Protein AF-A0AAJ1B9C5-F1 (afdb_monomer)

Radius of gyration: 13.83 Å; Cα contacts (8 Å, |Δi|>4): 31; chains: 1; bounding box: 37×22×38 Å

Nearest PDB structures (foldseek):
  1mdm-assembly1_A  TM=7.118E-01  e=2.402E+00  Homo sapiens

Organism: Mediterraneibacter gnavus (NCBI:txid33038)

Structure (mmCIF, N/CA/C/O backbone):
data_AF-A0AAJ1B9C5-F1
#
_entry.id   AF-A0AAJ1B9C5-F1
#
loop_
_atom_site.group_PDB
_atom_site.id
_atom_site.type_symbol
_atom_site.label_atom_id
_atom_site.label_alt_id
_atom_site.label_comp_id
_atom_sit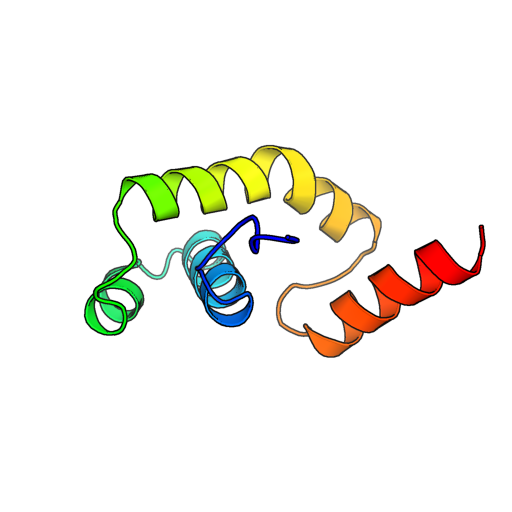e.label_asym_id
_atom_site.label_entity_id
_atom_site.label_seq_id
_atom_site.pdbx_PDB_ins_code
_atom_site.Cartn_x
_atom_site.Cartn_y
_atom_site.Cartn_z
_atom_site.occupancy
_atom_site.B_iso_or_equiv
_atom_site.auth_seq_id
_atom_site.auth_comp_id
_atom_site.auth_asym_id
_atom_site.auth_atom_id
_atom_site.pdbx_PDB_model_num
ATOM 1 N N . SER A 1 1 ? 26.289 -7.326 5.056 1.00 46.53 1 SER A N 1
ATOM 2 C CA . SER A 1 1 ? 25.094 -8.184 4.959 1.00 46.53 1 SER A CA 1
ATOM 3 C C . SER A 1 1 ? 23.976 -7.370 4.331 1.00 46.53 1 SER A C 1
ATOM 5 O O . SER A 1 1 ? 23.937 -6.161 4.532 1.00 46.53 1 SER A O 1
ATOM 7 N N . MET A 1 2 ? 23.112 -7.989 3.526 1.00 46.59 2 MET A N 1
ATOM 8 C CA . MET A 1 2 ? 21.969 -7.291 2.936 1.00 46.59 2 MET A CA 1
ATOM 9 C C . MET A 1 2 ? 20.847 -7.276 3.977 1.00 46.59 2 MET A C 1
ATOM 11 O O . MET A 1 2 ? 20.148 -8.268 4.161 1.00 46.59 2 MET A O 1
ATOM 15 N N . VAL A 1 3 ? 20.746 -6.188 4.738 1.00 51.44 3 VAL A N 1
ATOM 16 C CA . VAL A 1 3 ? 19.610 -5.976 5.641 1.00 51.44 3 VAL A CA 1
ATOM 17 C C . VAL A 1 3 ? 18.406 -5.620 4.763 1.00 51.44 3 VAL A C 1
ATOM 19 O O . VAL A 1 3 ? 18.538 -4.725 3.924 1.00 51.44 3 VAL A O 1
ATOM 22 N N . PRO A 1 4 ? 17.249 -6.292 4.896 1.00 54.81 4 PRO A N 1
ATOM 23 C CA . PRO A 1 4 ? 16.055 -5.891 4.167 1.00 54.81 4 PRO A CA 1
ATOM 24 C C . PRO A 1 4 ? 15.719 -4.444 4.542 1.00 54.81 4 PRO A C 1
ATOM 26 O O . PRO A 1 4 ? 15.524 -4.136 5.715 1.00 54.81 4 PRO A O 1
ATOM 29 N N . TYR A 1 5 ? 15.660 -3.554 3.548 1.00 56.69 5 TYR A N 1
ATOM 30 C CA . TYR A 1 5 ? 15.419 -2.113 3.740 1.00 56.69 5 TYR A CA 1
ATOM 31 C C . TYR A 1 5 ? 14.027 -1.801 4.338 1.00 56.69 5 TYR A C 1
ATOM 33 O O . TYR A 1 5 ? 13.745 -0.664 4.703 1.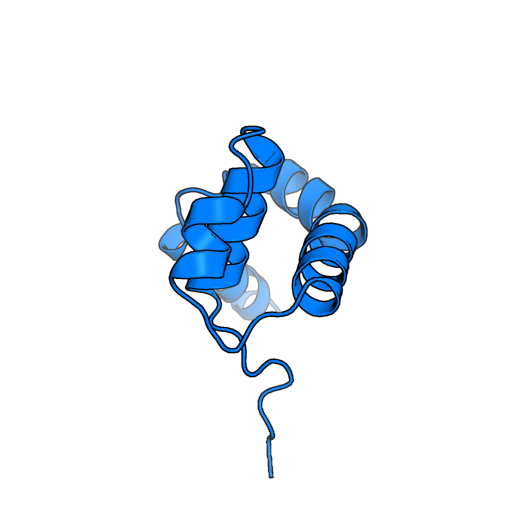00 56.69 5 TYR A O 1
ATOM 41 N N . SER A 1 6 ? 13.161 -2.812 4.450 1.00 59.56 6 SER A N 1
ATOM 42 C CA . SER A 1 6 ? 11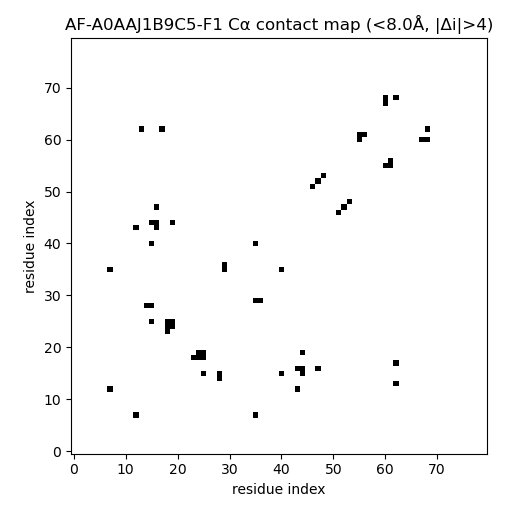.889 -2.783 5.165 1.00 59.56 6 SER A CA 1
ATOM 43 C C . SER A 1 6 ? 11.664 -4.144 5.824 1.00 59.56 6 SER A C 1
ATOM 45 O O . SER A 1 6 ? 11.704 -5.169 5.144 1.00 59.56 6 SER A O 1
ATOM 47 N N . GLN A 1 7 ? 11.409 -4.164 7.134 1.00 70.75 7 GLN A N 1
ATOM 48 C CA . GLN A 1 7 ? 10.934 -5.365 7.839 1.00 70.75 7 GLN A CA 1
ATOM 49 C C . GLN A 1 7 ? 9.437 -5.621 7.594 1.00 70.75 7 GLN A C 1
ATOM 51 O O . GLN A 1 7 ? 8.891 -6.619 8.056 1.00 70.75 7 GLN A O 1
ATOM 56 N N . ILE A 1 8 ? 8.768 -4.720 6.867 1.00 74.44 8 ILE A N 1
ATOM 57 C CA . ILE A 1 8 ? 7.336 -4.786 6.621 1.00 74.44 8 ILE A CA 1
ATOM 58 C C . ILE A 1 8 ? 7.078 -5.620 5.358 1.00 74.44 8 ILE A C 1
ATOM 60 O O . ILE A 1 8 ? 7.604 -5.289 4.288 1.00 74.44 8 ILE A O 1
ATOM 64 N N . PRO A 1 9 ? 6.251 -6.679 5.442 1.00 78.69 9 PRO A N 1
ATOM 65 C CA . PRO A 1 9 ? 5.921 -7.508 4.291 1.00 78.69 9 PRO A CA 1
ATOM 66 C C . PRO A 1 9 ? 5.262 -6.707 3.162 1.00 78.69 9 PRO A C 1
ATOM 68 O O . PRO A 1 9 ? 4.378 -5.881 3.399 1.00 78.69 9 PRO A O 1
ATOM 71 N N . LEU A 1 10 ? 5.605 -7.028 1.909 1.00 77.31 10 LEU A N 1
ATOM 72 C CA . LEU A 1 10 ? 4.986 -6.418 0.723 1.00 77.31 10 LEU A CA 1
ATOM 73 C C . LEU A 1 10 ? 3.457 -6.577 0.721 1.00 77.31 10 LEU A C 1
ATOM 75 O O . LEU A 1 10 ? 2.739 -5.647 0.363 1.00 77.31 10 LEU A O 1
ATOM 79 N N . ALA A 1 11 ? 2.954 -7.728 1.172 1.00 78.19 11 ALA A N 1
ATOM 80 C CA . ALA A 1 11 ? 1.518 -7.968 1.303 1.00 78.19 11 ALA A CA 1
ATOM 81 C C . ALA A 1 11 ? 0.839 -6.930 2.213 1.00 78.19 11 ALA A C 1
ATOM 83 O O . ALA A 1 11 ? -0.273 -6.487 1.926 1.00 78.19 11 ALA A O 1
ATOM 84 N N . LEU A 1 12 ? 1.524 -6.487 3.273 1.00 81.38 12 LEU A N 1
ATOM 85 C CA . LEU A 1 12 ? 1.003 -5.452 4.154 1.00 81.38 12 LEU A CA 1
ATOM 86 C C . LEU A 1 12 ? 1.021 -4.077 3.485 1.00 81.38 12 LEU A C 1
ATOM 88 O O . LEU A 1 12 ? 0.043 -3.343 3.589 1.00 81.38 12 LEU A O 1
ATOM 92 N N . HIS A 1 13 ? 2.082 -3.751 2.741 1.00 81.75 13 HIS A N 1
ATOM 93 C CA . HIS A 1 13 ? 2.120 -2.524 1.940 1.00 81.75 13 HIS A CA 1
ATOM 94 C C . HIS A 1 13 ? 0.933 -2.464 0.973 1.00 81.75 13 HIS A C 1
ATOM 96 O O . HIS A 1 13 ? 0.276 -1.432 0.880 1.00 81.75 13 HIS A O 1
ATOM 102 N N . VAL A 1 14 ? 0.625 -3.570 0.289 1.00 82.50 14 VAL A N 1
ATOM 103 C CA . VAL A 1 14 ? -0.494 -3.623 -0.661 1.00 82.50 14 VAL A CA 1
ATOM 104 C C . VAL A 1 14 ? -1.835 -3.451 0.044 1.00 82.50 14 VAL A C 1
ATOM 106 O O . VAL A 1 14 ? -2.619 -2.610 -0.387 1.00 82.50 14 VAL A O 1
ATOM 109 N N . ARG A 1 15 ? -2.076 -4.152 1.161 1.00 82.94 15 ARG A N 1
ATOM 110 C CA . ARG A 1 15 ? -3.306 -3.977 1.958 1.00 82.94 15 ARG A CA 1
ATOM 111 C C . ARG A 1 15 ? -3.486 -2.533 2.428 1.00 82.94 15 ARG A C 1
ATOM 113 O O . ARG A 1 15 ? -4.591 -2.006 2.360 1.00 82.94 15 ARG A O 1
ATOM 120 N N . LEU A 1 16 ? -2.410 -1.878 2.866 1.00 84.94 16 LEU A N 1
ATOM 121 C CA . LEU A 1 16 ? -2.441 -0.478 3.296 1.00 84.94 16 LEU A CA 1
ATOM 122 C C . LEU A 1 16 ? -2.743 0.485 2.149 1.00 84.94 16 LEU A C 1
ATOM 124 O O . LEU A 1 16 ? -3.535 1.408 2.312 1.00 84.94 16 LEU A O 1
ATOM 128 N N . ILE A 1 17 ? -2.131 0.273 0.985 1.00 85.38 17 ILE A N 1
ATOM 129 C CA . ILE A 1 17 ? -2.396 1.101 -0.193 1.00 85.38 17 ILE A CA 1
ATOM 130 C C . ILE A 1 17 ? -3.841 0.904 -0.667 1.00 85.38 17 ILE A C 1
ATOM 132 O O . ILE A 1 17 ? -4.504 1.880 -0.996 1.00 85.38 17 ILE A O 1
ATOM 136 N N . GLN A 1 18 ? -4.354 -0.328 -0.658 1.00 82.94 18 GLN A N 1
ATOM 137 C CA . GLN A 1 18 ? -5.755 -0.609 -0.981 1.00 82.94 18 GLN A CA 1
ATOM 138 C C . GLN A 1 18 ? -6.697 0.088 -0.002 1.00 82.94 18 GLN A C 1
ATOM 140 O O . 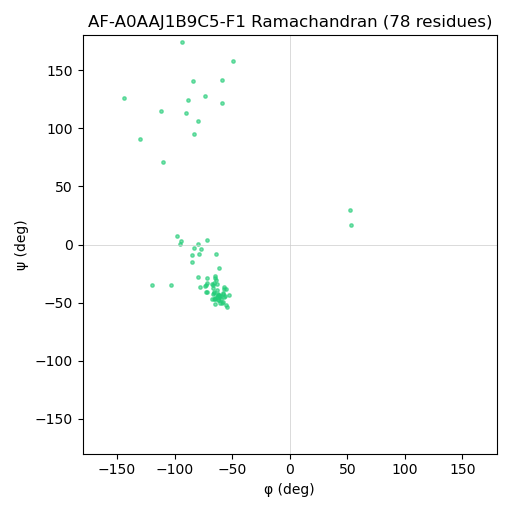GLN A 1 18 ? -7.615 0.778 -0.428 1.00 82.94 18 GLN A O 1
ATOM 145 N N . ALA A 1 19 ? -6.430 -0.028 1.299 1.00 84.00 19 ALA A N 1
ATOM 146 C CA . ALA A 1 19 ? -7.201 0.663 2.322 1.00 84.00 19 ALA A CA 1
ATOM 147 C C . ALA A 1 19 ? -7.215 2.186 2.115 1.00 84.00 19 ALA A C 1
ATOM 149 O O . ALA A 1 19 ? -8.252 2.826 2.272 1.00 84.00 19 ALA A O 1
ATOM 150 N N . TYR A 1 20 ? -6.081 2.754 1.694 1.00 85.06 20 TYR A N 1
ATOM 151 C CA . TYR A 1 20 ? -5.967 4.166 1.348 1.00 85.06 20 TYR A CA 1
ATOM 152 C C . TYR A 1 20 ? -6.769 4.544 0.089 1.00 85.06 20 TYR A C 1
ATOM 154 O O . TYR A 1 20 ? -7.478 5.544 0.114 1.00 85.06 20 TYR A O 1
ATOM 162 N N . GLU A 1 21 ? -6.680 3.772 -0.998 1.00 83.06 21 GLU A N 1
ATOM 163 C CA . GLU A 1 21 ? -7.394 4.065 -2.255 1.00 83.06 21 GLU A CA 1
ATOM 164 C C . GLU A 1 21 ? -8.911 3.827 -2.154 1.00 83.06 21 GLU A C 1
ATOM 166 O O . GLU A 1 21 ? -9.674 4.492 -2.848 1.00 83.06 21 GLU A O 1
ATOM 171 N N . HIS A 1 22 ? -9.356 2.902 -1.297 1.00 83.12 22 HIS A N 1
ATOM 172 C CA . HIS A 1 22 ? -10.773 2.588 -1.081 1.00 83.12 22 HIS A CA 1
ATOM 173 C C . HIS A 1 22 ? -11.404 3.339 0.101 1.00 83.12 22 HIS A C 1
ATOM 175 O O . HIS A 1 22 ? -12.561 3.082 0.428 1.00 83.12 22 HIS A O 1
ATOM 181 N N . GLU A 1 23 ? -10.653 4.222 0.769 1.00 78.19 23 GLU A N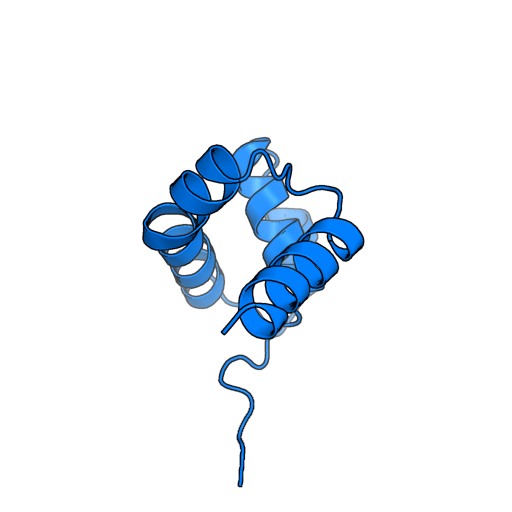 1
ATOM 182 C CA . GLU A 1 23 ? -11.073 4.958 1.976 1.00 78.19 23 GLU A CA 1
ATOM 183 C C . GLU A 1 23 ? -11.594 4.059 3.120 1.00 78.19 23 GLU A C 1
ATOM 185 O O . GLU A 1 23 ? -12.208 4.516 4.086 1.00 78.19 23 GLU A O 1
ATOM 190 N N . THR A 1 24 ? -11.304 2.759 3.063 1.00 74.12 24 THR A N 1
ATOM 191 C CA . THR A 1 24 ? -11.586 1.807 4.133 1.00 74.12 24 THR A CA 1
ATOM 192 C C . THR A 1 24 ? -10.496 1.972 5.185 1.00 74.12 24 THR A C 1
ATOM 194 O O . THR A 1 24 ? -9.351 1.603 4.945 1.00 74.12 24 THR A O 1
ATOM 197 N N . GLY A 1 25 ? -10.819 2.580 6.327 1.00 77.88 25 GLY A N 1
ATOM 198 C CA . GLY A 1 25 ? -9.837 2.939 7.357 1.00 77.88 25 GLY A CA 1
ATOM 199 C C . GLY A 1 25 ? -8.874 1.812 7.781 1.00 77.88 25 GLY A C 1
ATOM 200 O O . GLY A 1 25 ? -9.158 0.623 7.669 1.00 77.88 25 GLY A O 1
ATOM 201 N N . PHE A 1 26 ? -7.722 2.190 8.340 1.00 80.69 26 PHE A N 1
ATOM 202 C CA . PHE A 1 26 ? -6.587 1.284 8.605 1.00 80.69 26 PHE A CA 1
ATOM 203 C C . PHE A 1 26 ? -6.715 0.408 9.859 1.00 80.69 26 PHE A C 1
ATOM 205 O O . PHE A 1 26 ? -5.802 -0.352 10.174 1.00 80.69 26 PHE A O 1
ATOM 212 N N . ARG A 1 27 ? -7.826 0.522 10.593 1.00 75.50 27 ARG A N 1
ATOM 213 C CA . ARG A 1 27 ? -7.983 -0.034 11.945 1.00 75.50 27 ARG A CA 1
ATOM 214 C C . ARG A 1 27 ? -7.809 -1.555 11.982 1.00 75.50 27 ARG A C 1
ATOM 216 O O . ARG A 1 27 ? -6.992 -2.041 12.750 1.00 75.50 27 ARG A O 1
ATOM 223 N N . ASN A 1 28 ? -8.454 -2.270 11.061 1.00 75.06 28 ASN A N 1
ATOM 224 C CA . ASN A 1 28 ? -8.334 -3.730 10.949 1.00 75.06 28 ASN A CA 1
ATOM 225 C C . ASN A 1 28 ? -6.908 -4.181 10.584 1.00 75.06 28 ASN A C 1
ATOM 227 O O . ASN A 1 28 ? -6.475 -5.257 10.971 1.00 75.06 28 ASN A O 1
ATOM 231 N N . ILE A 1 29 ? -6.163 -3.365 9.830 1.00 75.62 29 ILE A N 1
ATOM 232 C CA . ILE A 1 29 ? -4.800 -3.706 9.401 1.00 75.62 29 ILE A CA 1
ATOM 233 C C . ILE A 1 29 ? -3.803 -3.490 10.547 1.00 75.62 29 ILE A C 1
ATOM 235 O O . ILE A 1 29 ? -2.868 -4.271 10.703 1.00 75.62 29 ILE A O 1
ATOM 239 N N . LEU A 1 30 ? -4.015 -2.445 11.350 1.00 72.75 30 LEU A N 1
ATOM 240 C CA . LEU A 1 30 ? -3.195 -2.126 12.519 1.00 72.75 30 LEU A CA 1
ATOM 241 C C . LEU A 1 30 ? -3.444 -3.097 13.684 1.00 72.75 30 LEU A C 1
ATOM 243 O O . LEU A 1 30 ? -2.500 -3.449 14.382 1.00 72.75 30 LEU A O 1
ATOM 247 N N . GLU A 1 31 ? -4.679 -3.573 13.870 1.00 72.62 31 GLU A N 1
ATOM 248 C CA . GLU A 1 31 ? -5.007 -4.569 14.905 1.00 72.62 31 GLU A CA 1
ATOM 249 C C . GLU A 1 31 ? -4.327 -5.929 14.662 1.00 72.62 31 GLU A C 1
ATOM 251 O O . GLU A 1 31 ? -3.987 -6.630 15.612 1.00 72.62 31 GLU A O 1
ATOM 256 N N . GLU A 1 32 ? -4.061 -6.286 13.402 1.00 69.69 32 GLU A N 1
ATOM 257 C CA . GLU A 1 32 ? -3.390 -7.539 13.030 1.00 69.69 32 GLU A CA 1
ATOM 258 C C . GLU A 1 32 ? -1.850 -7.455 13.069 1.00 69.69 32 GLU A C 1
ATOM 260 O O . GLU A 1 32 ? -1.173 -8.485 13.027 1.00 69.69 32 GLU A O 1
ATOM 265 N N . GLN A 1 33 ? -1.268 -6.252 13.114 1.00 69.69 33 GLN A N 1
ATOM 266 C CA . GLN A 1 33 ? 0.172 -6.032 12.934 1.00 69.69 33 GLN A CA 1
ATOM 267 C C . GLN A 1 33 ? 0.756 -5.162 14.047 1.00 69.69 33 GLN A C 1
ATOM 269 O O . GLN A 1 33 ? 0.870 -3.946 13.925 1.00 69.69 33 GLN A O 1
ATOM 274 N N . TYR A 1 34 ? 1.232 -5.819 15.106 1.00 64.88 34 TYR A N 1
ATOM 275 C CA . TYR A 1 34 ? 1.873 -5.172 16.259 1.00 64.88 34 TYR A CA 1
ATOM 276 C C . TYR A 1 34 ? 3.166 -4.398 15.914 1.00 64.88 34 TYR A C 1
ATOM 278 O O . TYR A 1 34 ? 3.597 -3.538 16.674 1.00 64.88 34 TYR A O 1
ATOM 286 N N . LEU A 1 35 ? 3.800 -4.698 14.773 1.00 65.69 35 LEU A N 1
ATOM 287 C CA . LEU A 1 35 ? 5.100 -4.140 14.372 1.00 65.69 35 LEU A CA 1
ATOM 288 C C . LEU A 1 35 ? 5.007 -2.917 13.446 1.00 65.69 35 LEU A C 1
ATOM 290 O O . LEU A 1 35 ? 6.041 -2.409 13.018 1.00 65.69 35 LEU A O 1
ATOM 294 N N . VAL A 1 36 ? 3.800 -2.462 13.100 1.00 71.25 36 VAL A N 1
ATOM 295 C CA . VAL A 1 36 ? 3.601 -1.321 12.196 1.00 71.25 36 VAL A CA 1
ATOM 296 C C . VAL A 1 36 ? 3.023 -0.150 12.965 1.00 71.25 36 VAL A C 1
ATOM 298 O O . VAL A 1 36 ? 1.892 -0.200 13.440 1.00 71.25 36 VAL A O 1
ATOM 301 N N . ASP A 1 37 ? 3.805 0.922 13.055 1.00 76.44 37 ASP A N 1
ATOM 302 C CA . ASP A 1 37 ? 3.382 2.159 13.695 1.00 76.44 37 ASP A CA 1
ATOM 303 C C . ASP A 1 37 ? 2.781 3.165 12.691 1.00 76.44 37 ASP A C 1
ATOM 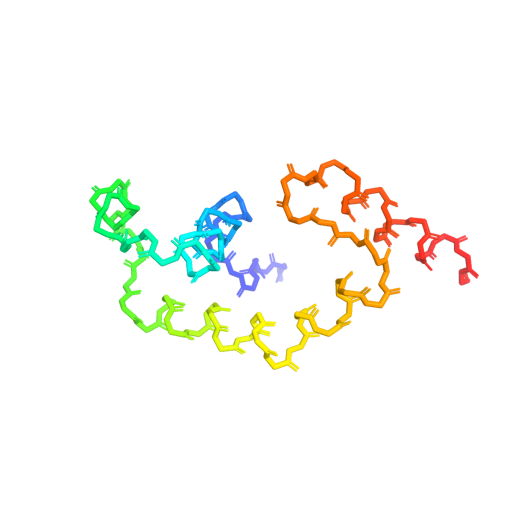305 O O . ASP A 1 37 ? 2.767 2.983 11.465 1.00 76.44 37 ASP A O 1
ATOM 309 N N . GLU A 1 38 ? 2.263 4.274 13.217 1.00 78.38 38 GLU A N 1
ATOM 310 C CA . GLU A 1 38 ? 1.657 5.330 12.405 1.00 78.38 38 GLU A CA 1
ATOM 311 C C . GLU A 1 38 ? 2.674 6.022 11.473 1.00 78.38 38 GLU A C 1
ATOM 313 O O . GLU A 1 38 ? 2.313 6.514 10.398 1.00 78.38 38 GLU A O 1
ATOM 318 N N . ASN A 1 39 ? 3.958 6.049 11.840 1.00 81.44 39 ASN A N 1
ATOM 319 C CA . ASN A 1 39 ? 5.012 6.621 11.005 1.00 81.44 39 ASN A CA 1
ATOM 320 C C . ASN A 1 39 ? 5.304 5.718 9.808 1.00 81.44 39 ASN A C 1
ATOM 322 O O . ASN A 1 39 ? 5.446 6.214 8.686 1.00 81.44 39 ASN A O 1
ATOM 326 N N . ASN A 1 40 ? 5.328 4.400 10.014 1.00 82.38 40 ASN A N 1
ATOM 327 C CA . ASN A 1 40 ? 5.436 3.418 8.948 1.00 82.38 40 ASN A CA 1
ATOM 328 C C . ASN A 1 40 ? 4.279 3.590 7.963 1.00 82.38 40 ASN A C 1
ATOM 330 O O . ASN A 1 40 ? 4.527 3.748 6.766 1.00 82.38 40 ASN A O 1
ATOM 334 N N . LEU A 1 41 ? 3.042 3.676 8.461 1.00 82.44 41 LEU A N 1
ATOM 335 C CA . LEU A 1 41 ? 1.849 3.913 7.645 1.00 82.44 41 LEU A CA 1
ATOM 336 C C . LEU A 1 41 ? 1.990 5.176 6.781 1.00 82.44 41 LEU A C 1
ATOM 338 O O . LEU A 1 41 ? 1.871 5.124 5.552 1.00 82.44 41 LEU A O 1
ATOM 342 N N . LYS A 1 42 ? 2.308 6.311 7.416 1.00 84.12 42 LYS A N 1
ATOM 343 C CA . LYS A 1 42 ? 2.505 7.598 6.733 1.00 84.12 42 LYS A CA 1
ATOM 344 C C . LYS A 1 42 ? 3.607 7.509 5.683 1.00 84.12 42 LYS A C 1
ATOM 346 O O . LYS A 1 42 ? 3.436 8.025 4.579 1.00 84.12 42 LYS A O 1
ATOM 351 N N . SER A 1 43 ? 4.718 6.842 5.995 1.00 85.38 43 SER A N 1
ATOM 352 C CA . SER A 1 43 ? 5.846 6.689 5.075 1.00 85.38 43 SER A CA 1
ATOM 353 C C . SER A 1 43 ? 5.483 5.849 3.844 1.00 85.38 43 SER A C 1
ATOM 355 O O . SER A 1 43 ? 5.811 6.245 2.724 1.00 85.38 43 SER A O 1
ATOM 357 N N . ILE A 1 44 ? 4.742 4.749 4.024 1.00 85.06 44 ILE A N 1
ATOM 358 C CA . ILE A 1 44 ? 4.301 3.857 2.944 1.00 85.06 44 ILE A CA 1
ATOM 359 C C . ILE A 1 44 ? 3.343 4.599 2.016 1.00 85.06 44 ILE A C 1
ATOM 361 O O . ILE A 1 44 ? 3.578 4.648 0.808 1.00 85.06 44 ILE A O 1
ATOM 365 N N . ILE A 1 45 ? 2.312 5.243 2.571 1.00 85.25 45 ILE A N 1
ATOM 366 C CA . ILE A 1 45 ? 1.325 6.000 1.789 1.00 85.25 45 ILE A CA 1
ATOM 367 C C . ILE A 1 45 ? 2.002 7.166 1.061 1.00 85.25 45 ILE A C 1
ATOM 369 O O . ILE A 1 45 ? 1.746 7.395 -0.123 1.00 85.25 45 ILE A O 1
ATOM 373 N N . ARG A 1 46 ? 2.908 7.891 1.730 1.00 87.25 46 ARG A N 1
ATOM 374 C CA . ARG A 1 46 ? 3.652 8.997 1.114 1.00 87.25 46 ARG A CA 1
ATOM 375 C C . ARG A 1 46 ? 4.494 8.516 -0.064 1.00 87.25 46 ARG A C 1
ATOM 377 O O . ARG A 1 46 ? 4.397 9.091 -1.145 1.00 87.25 46 ARG A O 1
ATOM 384 N N . ASN A 1 47 ? 5.286 7.462 0.123 1.00 84.94 47 ASN A N 1
ATOM 385 C CA . ASN A 1 47 ? 6.127 6.902 -0.936 1.00 84.94 47 ASN A CA 1
ATOM 386 C C . ASN A 1 47 ? 5.290 6.353 -2.095 1.00 84.94 47 ASN A C 1
ATOM 388 O O . ASN A 1 47 ? 5.639 6.561 -3.258 1.00 84.94 47 ASN A O 1
ATOM 392 N N . TYR A 1 48 ? 4.163 5.705 -1.794 1.00 84.44 48 TYR A N 1
ATOM 393 C CA . TYR A 1 48 ? 3.223 5.249 -2.808 1.00 84.44 48 TYR A CA 1
ATOM 394 C C . TYR A 1 48 ? 2.702 6.419 -3.657 1.00 84.44 48 TYR A C 1
ATOM 396 O O . TYR A 1 48 ? 2.810 6.380 -4.883 1.00 84.44 48 TYR A O 1
ATOM 404 N N . ARG A 1 49 ? 2.222 7.497 -3.026 1.00 85.31 49 ARG A N 1
ATOM 405 C CA . ARG A 1 49 ? 1.696 8.679 -3.729 1.00 85.31 49 ARG A CA 1
ATOM 406 C C . ARG A 1 49 ? 2.752 9.392 -4.569 1.00 85.31 49 ARG A C 1
ATOM 408 O O . ARG A 1 49 ? 2.460 9.766 -5.701 1.00 85.31 49 ARG A O 1
ATOM 415 N N . LEU A 1 50 ? 3.948 9.593 -4.014 1.00 84.44 50 LEU A N 1
ATOM 416 C CA . LEU A 1 50 ? 5.010 10.368 -4.663 1.00 84.44 50 LEU A CA 1
ATOM 417 C C . LEU A 1 50 ? 5.664 9.625 -5.827 1.00 84.44 50 LEU A C 1
ATOM 419 O O . LEU A 1 50 ? 6.038 10.254 -6.812 1.00 84.44 50 LEU A O 1
ATOM 423 N N . HIS A 1 51 ? 5.819 8.305 -5.718 1.00 82.38 51 HIS A N 1
ATOM 424 C CA . HIS A 1 51 ? 6.662 7.560 -6.652 1.00 82.38 51 HIS A CA 1
ATOM 425 C C . HIS A 1 51 ? 5.914 6.486 -7.431 1.00 82.38 51 HIS A C 1
ATOM 427 O O . HIS A 1 51 ? 6.239 6.257 -8.592 1.00 82.38 51 HIS A O 1
ATOM 433 N N . TRP A 1 52 ? 4.924 5.825 -6.833 1.00 79.38 52 TRP A N 1
ATOM 434 C CA . TRP A 1 52 ? 4.343 4.614 -7.415 1.00 79.38 52 TRP A CA 1
ATOM 435 C C . TRP A 1 52 ? 2.995 4.844 -8.084 1.00 79.38 52 TRP A C 1
ATOM 437 O O . TRP A 1 52 ? 2.754 4.244 -9.125 1.00 79.38 52 TRP A O 1
ATOM 447 N N . LYS A 1 53 ? 2.151 5.746 -7.572 1.00 81.62 53 LYS A N 1
ATOM 448 C CA . LYS A 1 53 ? 0.799 5.968 -8.107 1.00 81.62 53 LYS A CA 1
ATOM 449 C C . LYS A 1 53 ? 0.814 6.302 -9.602 1.00 81.62 53 LYS A C 1
ATOM 451 O O . LYS A 1 53 ? 0.176 5.617 -10.391 1.00 81.62 53 LYS A O 1
ATOM 456 N N . GLN A 1 54 ? 1.609 7.293 -10.006 1.00 79.06 54 GLN A N 1
ATOM 457 C CA . GLN A 1 54 ? 1.724 7.688 -11.417 1.00 79.06 54 GLN A CA 1
ATOM 458 C C . GLN A 1 54 ? 2.376 6.603 -12.288 1.00 79.06 54 GLN A C 1
ATOM 460 O O . GLN A 1 54 ? 1.942 6.374 -13.414 1.00 79.06 54 GLN A O 1
ATOM 465 N N . ARG A 1 55 ? 3.378 5.883 -11.763 1.00 79.56 55 ARG A N 1
ATOM 466 C CA . ARG A 1 55 ? 4.043 4.792 -12.495 1.00 79.56 55 ARG A CA 1
ATOM 467 C C . ARG A 1 55 ? 3.084 3.635 -12.761 1.00 79.56 55 ARG A C 1
ATOM 469 O O . ARG A 1 55 ? 2.989 3.180 -13.894 1.00 79.56 55 ARG A O 1
ATOM 476 N N . LEU A 1 56 ? 2.323 3.216 -11.755 1.00 76.94 56 LEU A N 1
ATOM 477 C CA . LEU A 1 56 ? 1.321 2.158 -11.889 1.00 76.94 56 LEU A CA 1
ATOM 478 C C . LEU A 1 56 ? 0.223 2.543 -12.884 1.00 76.94 56 LEU A C 1
ATOM 480 O O . LEU A 1 56 ? -0.110 1.743 -13.756 1.00 76.94 56 LEU A O 1
ATOM 484 N N . LEU A 1 57 ? -0.261 3.789 -12.823 1.00 77.88 57 LEU A N 1
ATOM 485 C CA . LEU A 1 57 ? -1.216 4.321 -13.799 1.00 77.88 57 LEU A CA 1
ATOM 486 C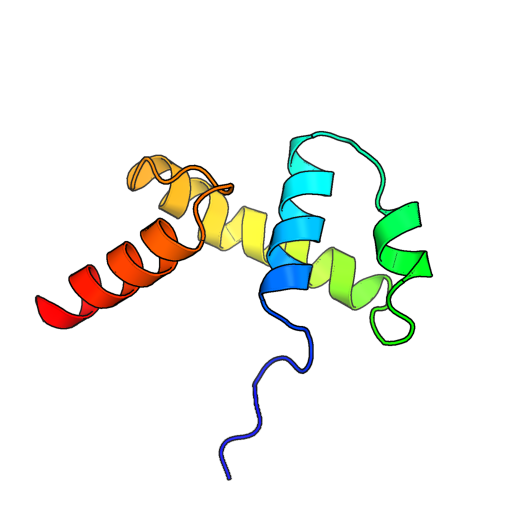 C . LEU A 1 57 ? -0.645 4.315 -15.225 1.00 77.88 57 LEU A C 1
ATOM 488 O O . LEU A 1 57 ? -1.326 3.873 -16.147 1.00 77.88 57 LEU A O 1
ATOM 492 N N . SER A 1 58 ? 0.613 4.734 -15.414 1.00 76.50 58 SER A N 1
ATOM 493 C CA . SER A 1 58 ? 1.263 4.711 -16.735 1.00 76.50 58 SER A CA 1
ATOM 494 C C . SER A 1 58 ? 1.430 3.299 -17.298 1.00 76.50 58 SER A C 1
ATOM 496 O O . SER A 1 58 ? 1.296 3.094 -18.501 1.00 76.50 58 SER A O 1
ATOM 498 N N . MET A 1 59 ? 1.658 2.315 -16.425 1.00 70.88 59 MET A N 1
ATOM 499 C CA . MET A 1 59 ? 1.789 0.905 -16.792 1.00 70.88 59 MET A CA 1
ATOM 500 C C . MET A 1 59 ? 0.428 0.205 -16.924 1.00 70.88 59 MET A C 1
ATOM 502 O O . MET A 1 59 ? 0.389 -0.971 -17.271 1.00 70.88 59 MET A O 1
ATOM 506 N N . ARG A 1 60 ? -0.686 0.907 -16.649 1.00 71.44 60 ARG A N 1
ATOM 507 C CA . ARG A 1 60 ? -2.048 0.347 -16.567 1.00 71.44 60 ARG A CA 1
ATOM 508 C C . ARG A 1 60 ? -2.138 -0.863 -15.626 1.00 71.44 60 ARG A C 1
ATOM 510 O O . ARG A 1 60 ? -2.955 -1.757 -15.826 1.00 71.44 60 ARG A O 1
ATOM 517 N N . LEU A 1 61 ? -1.286 -0.888 -14.600 1.00 67.44 61 LEU A N 1
ATOM 518 C CA . LEU A 1 61 ? -1.256 -1.945 -13.598 1.00 67.44 61 LEU A CA 1
ATOM 519 C C . LEU A 1 61 ? -2.189 -1.558 -12.456 1.00 67.44 61 LEU A C 1
ATOM 521 O O . LEU A 1 61 ? -1.938 -0.599 -11.722 1.00 67.44 61 LEU A O 1
ATOM 525 N N . HIS A 1 62 ? -3.275 -2.308 -12.302 1.00 65.06 62 HIS A N 1
ATOM 526 C CA . HIS A 1 62 ? -4.163 -2.168 -11.158 1.00 65.06 62 HIS A CA 1
ATOM 527 C C . HIS A 1 62 ? -3.608 -2.980 -9.978 1.00 65.06 62 HIS A C 1
ATOM 529 O O . HIS A 1 62 ? -3.109 -4.093 -10.143 1.00 65.06 62 HIS A O 1
ATOM 535 N N . LEU A 1 63 ? -3.713 -2.430 -8.767 1.00 63.06 63 LEU A N 1
ATOM 536 C CA . LEU A 1 63 ? -3.109 -2.983 -7.553 1.00 63.06 63 LEU A CA 1
ATOM 537 C C . LEU A 1 63 ? -3.737 -4.275 -6.956 1.00 63.06 63 LEU A C 1
ATOM 539 O O . LEU A 1 63 ? -3.251 -4.680 -5.899 1.00 63.06 63 LEU A O 1
ATOM 543 N N . PRO A 1 64 ? -4.758 -4.967 -7.521 1.00 57.19 64 PRO A N 1
ATOM 544 C CA . PRO A 1 64 ? -5.113 -6.289 -7.005 1.00 57.19 64 PRO A CA 1
ATOM 545 C C . PRO A 1 64 ? -4.271 -7.431 -7.592 1.00 57.19 64 PRO A C 1
ATOM 547 O O . PRO A 1 64 ? -4.339 -8.537 -7.066 1.00 57.19 64 PRO A O 1
ATOM 550 N N . ASP A 1 65 ? -3.445 -7.197 -8.616 1.00 64.81 65 ASP A N 1
ATOM 551 C CA . ASP A 1 65 ? -2.710 -8.276 -9.284 1.00 64.81 65 ASP A CA 1
ATOM 552 C C . ASP A 1 65 ? -1.202 -8.214 -8.992 1.00 64.81 65 ASP A C 1
ATOM 554 O O . ASP A 1 65 ? -0.378 -7.846 -9.832 1.00 64.81 65 ASP A O 1
ATOM 558 N N . ILE A 1 66 ? -0.837 -8.534 -7.742 1.00 68.06 66 ILE A N 1
ATOM 559 C CA . ILE A 1 66 ? 0.566 -8.611 -7.292 1.00 68.06 66 ILE A CA 1
ATOM 560 C C . ILE A 1 66 ? 1.409 -9.524 -8.204 1.00 68.06 66 ILE A C 1
ATOM 562 O O . ILE A 1 66 ? 2.520 -9.116 -8.545 1.00 68.06 66 ILE A O 1
ATOM 566 N N . PRO A 1 67 ? 0.941 -10.714 -8.635 1.00 69.00 67 PRO A N 1
ATOM 567 C CA . PRO A 1 67 ? 1.680 -11.537 -9.591 1.00 69.00 67 PRO A CA 1
ATOM 568 C C . PRO A 1 67 ? 1.984 -10.798 -10.898 1.00 69.00 67 PRO A C 1
ATOM 570 O O . PRO A 1 67 ? 3.130 -10.811 -11.351 1.00 69.00 67 PRO A O 1
ATOM 573 N N . SER A 1 68 ? 1.001 -10.090 -11.459 1.00 66.88 68 SER A N 1
ATOM 574 C CA . SER A 1 68 ? 1.185 -9.272 -12.664 1.00 66.88 68 SER A CA 1
ATOM 575 C C . SER A 1 68 ? 2.113 -8.077 -12.433 1.00 66.88 68 SER A C 1
ATOM 577 O O . SER A 1 68 ? 2.908 -7.742 -13.308 1.00 66.88 68 SER A O 1
ATOM 579 N N . LEU A 1 69 ? 2.094 -7.470 -11.242 1.00 68.38 69 LEU A N 1
ATOM 580 C CA . LEU A 1 69 ? 3.040 -6.416 -10.862 1.00 68.38 69 LEU A CA 1
ATOM 581 C C . LEU A 1 69 ? 4.475 -6.949 -10.779 1.00 68.38 69 LEU A C 1
ATOM 583 O O . LEU A 1 69 ? 5.395 -6.331 -11.305 1.00 68.38 69 LEU A O 1
ATOM 587 N N . ILE A 1 70 ? 4.672 -8.096 -10.128 1.00 70.56 70 ILE A N 1
ATOM 588 C CA . ILE A 1 70 ? 5.979 -8.744 -9.997 1.00 70.56 70 ILE A CA 1
ATOM 589 C C . ILE A 1 70 ? 6.503 -9.137 -11.384 1.00 70.56 70 ILE A C 1
ATOM 591 O O . ILE A 1 70 ? 7.637 -8.808 -11.729 1.00 70.56 70 ILE A O 1
ATOM 595 N N . SER A 1 71 ? 5.664 -9.769 -12.206 1.00 68.06 71 SER A N 1
ATOM 596 C CA . SER A 1 71 ? 5.998 -10.146 -13.583 1.00 68.06 71 SER A CA 1
ATOM 597 C C . SER A 1 71 ? 6.313 -8.927 -14.463 1.00 68.06 71 SER A C 1
ATOM 599 O O . SER A 1 71 ? 7.318 -8.924 -15.175 1.00 68.06 71 SER A O 1
ATOM 601 N N . GLY A 1 72 ? 5.529 -7.850 -14.359 1.00 65.69 72 GLY A N 1
ATOM 602 C CA . GLY A 1 72 ? 5.777 -6.570 -15.032 1.00 65.69 72 GLY A CA 1
ATOM 603 C C . GLY A 1 72 ? 7.106 -5.925 -14.620 1.00 65.69 72 GLY A C 1
ATOM 604 O O . GLY A 1 72 ? 7.886 -5.487 -15.462 1.00 65.69 72 GLY A O 1
ATOM 605 N N . CYS A 1 73 ? 7.418 -5.922 -13.323 1.00 65.50 73 CYS A N 1
ATOM 606 C CA . CYS A 1 73 ? 8.697 -5.427 -12.815 1.00 65.50 73 CYS A CA 1
ATOM 607 C C . CYS A 1 73 ? 9.883 -6.248 -13.344 1.00 65.50 73 CYS A C 1
ATOM 609 O O . CYS A 1 73 ? 10.880 -5.669 -13.768 1.00 65.50 73 CYS A O 1
ATOM 611 N N . PHE A 1 74 ? 9.783 -7.581 -13.353 1.00 64.94 74 PHE A N 1
ATOM 612 C CA . PHE A 1 74 ? 10.861 -8.445 -13.843 1.00 64.94 74 PHE A CA 1
ATOM 613 C C . PHE A 1 74 ? 11.030 -8.402 -15.367 1.00 64.94 74 PHE A C 1
ATOM 615 O O . PHE A 1 74 ? 12.156 -8.475 -15.860 1.00 64.94 74 PHE A O 1
ATOM 622 N N . SER A 1 75 ? 9.946 -8.225 -16.122 1.00 62.19 75 SER A N 1
ATOM 623 C CA . SER A 1 75 ? 10.014 -8.071 -17.582 1.00 62.19 75 SER A CA 1
ATOM 624 C C . SER A 1 75 ? 10.689 -6.761 -18.004 1.00 62.19 75 SER A C 1
ATOM 626 O O . SER A 1 75 ? 11.454 -6.766 -18.964 1.00 62.19 75 SER A O 1
ATOM 628 N N . LEU A 1 76 ? 10.514 -5.672 -17.246 1.00 56.75 76 LEU A N 1
ATOM 629 C CA . LEU A 1 76 ? 11.225 -4.400 -17.458 1.00 56.75 76 LEU A CA 1
ATOM 630 C C . LEU A 1 76 ? 12.741 -4.491 -17.209 1.00 56.75 76 LEU A C 1
ATOM 632 O O . LEU A 1 76 ? 13.507 -3.811 -17.884 1.00 56.75 76 LEU A O 1
ATOM 636 N N . VAL A 1 77 ? 13.179 -5.331 -16.266 1.00 50.50 77 VAL A N 1
ATOM 637 C CA . VAL A 1 77 ? 14.611 -5.545 -15.966 1.00 50.50 77 VAL A CA 1
ATOM 638 C C . VAL A 1 77 ? 15.268 -6.490 -16.977 1.00 50.50 77 VAL A C 1
ATOM 640 O O . VAL A 1 77 ? 16.453 -6.362 -17.255 1.00 50.50 77 VAL A O 1
ATOM 643 N N . SER A 1 78 ? 14.501 -7.407 -17.570 1.00 48.94 78 SER A N 1
ATOM 644 C CA . SER A 1 78 ? 15.010 -8.390 -18.541 1.00 48.94 78 SER A CA 1
ATOM 645 C C . SER A 1 78 ? 15.215 -7.820 -19.953 1.00 48.94 78 SER A C 1
ATOM 647 O O . SER A 1 78 ? 15.755 -8.510 -20.812 1.00 48.94 78 SER A O 1
ATOM 649 N N . LEU A 1 79 ? 14.766 -6.584 -20.205 1.00 46.25 79 LEU A N 1
ATOM 650 C CA . LEU A 1 79 ? 14.959 -5.863 -21.471 1.00 46.25 79 LEU A CA 1
ATOM 651 C C . LEU A 1 79 ? 16.139 -4.866 -21.438 1.00 46.25 79 LEU A C 1
ATOM 653 O O . LEU A 1 79 ? 16.278 -4.079 -22.374 1.00 46.25 79 LEU A O 1
ATOM 657 N N . SER A 1 80 ? 16.936 -4.864 -20.361 1.00 42.50 80 SER A N 1
ATOM 658 C CA . SER A 1 80 ? 18.120 -4.003 -20.177 1.00 42.50 80 SER A CA 1
ATOM 659 C C . SER A 1 80 ? 19.419 -4.744 -20.469 1.00 42.50 80 SER A C 1
ATOM 661 O O . SER A 1 80 ? 19.535 -5.904 -20.015 1.00 42.50 80 SER A O 1
#

Sequence (80 aa):
SMVPYSQIPLALHVRLIQAYEHETGFRNILEEQYLVDENNLKSIIRNYRLHWKQRLLSMRLHLPDIPSLISGCFSLVSLS

Secondary structure (DSSP, 8-state):
----S-SS-HHHHHHHHHHHHTT--SHHHHHT-TT--HHHHHHHHHHIIIIIHHHHHHTT--TT-HHHHHHHHHHHHTT-

pLDDT: mean 72.63, std 11.22, range [42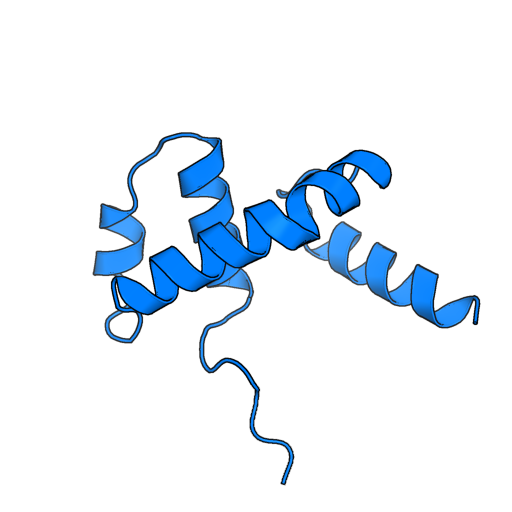.5,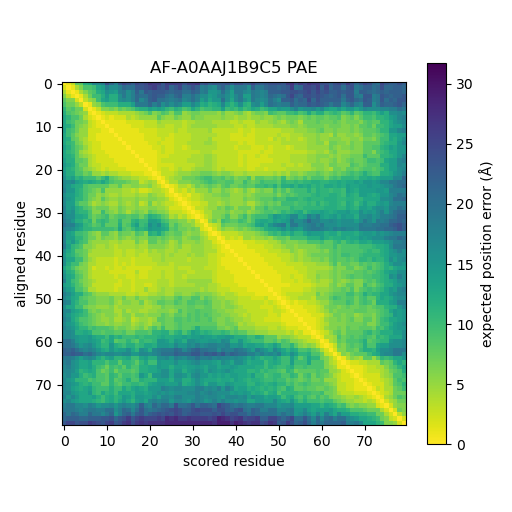 87.25]

Mean predicted aligned error: 9.5 Å

Foldseek 3Di:
DDDPPDPDDPVLLLVLLVCVVVVVDCVVSCVVDVPDDPVNSVVSNVCCVPPPVVVCVVVVNDSVCVVVVVVVVVVVVVVD

Solvent-accessible surface area (backbone atoms only — not comparable to full-atom values): 4999 Å² total; per-residue (Å²): 129,90,70,72,94,58,92,68,54,68,69,55,56,49,53,52,50,49,27,62,77,69,70,43,74,62,62,74,63,46,75,75,32,93,88,60,51,74,65,56,52,53,50,51,53,49,49,37,63,77,62,41,50,64,51,31,59,75,69,70,53,62,88,88,43,60,70,59,52,53,50,50,55,52,54,63,58,71,76,107